Protein AF-A0A923EBR2-F1 (afdb_monomer)

pLDDT: mean 92.62, std 7.82, range [46.53, 98.69]

Radius of gyration: 15.53 Å; Cα contacts (8 Å, |Δi|>4): 249; chains: 1; bounding box: 36×36×40 Å

Foldseek 3Di:
DADAFQLPQWFWEWEADPNDIWIFTHGPVLLLQAQVVVVVVCVVVVDDDDDDCPDLCHPRNHDANVCVVVSCVSRVVRTDDLVVLLVSLVVCCVVPNDPSSLSGRAHQWYAYRVQLEIEGQRQDPDPSQVSHDPPHGGDDPHNNCVVPPDPVSDND

Structure (mmCIF, N/CA/C/O backbone):
data_AF-A0A923EBR2-F1
#
_entry.id   AF-A0A923EBR2-F1
#
loop_
_atom_site.group_PDB
_atom_site.id
_atom_site.type_symbol
_atom_site.label_atom_id
_atom_site.label_alt_id
_atom_site.label_comp_id
_atom_site.label_asym_id
_atom_site.label_entity_id
_atom_site.label_seq_id
_atom_site.pdbx_PDB_ins_code
_atom_site.Cartn_x
_atom_site.Cartn_y
_atom_site.Cartn_z
_atom_site.occupancy
_atom_site.B_iso_or_equiv
_atom_site.auth_seq_id
_atom_site.auth_comp_id
_atom_site.auth_asym_id
_atom_site.auth_atom_id
_atom_site.pdbx_PDB_model_num
ATOM 1 N N . MET A 1 1 ? -7.234 9.229 -16.956 1.00 46.53 1 MET A N 1
ATOM 2 C CA . MET A 1 1 ? -5.856 9.730 -17.121 1.00 46.53 1 MET A CA 1
ATOM 3 C C . MET A 1 1 ? -4.975 8.753 -16.371 1.00 46.53 1 MET A C 1
ATOM 5 O O . MET A 1 1 ? -5.305 8.462 -15.230 1.00 46.53 1 MET A O 1
ATOM 9 N N . MET A 1 2 ? -3.983 8.161 -17.032 1.00 60.91 2 MET A N 1
ATOM 10 C CA . MET A 1 2 ? -3.018 7.276 -16.376 1.00 60.91 2 MET A CA 1
ATOM 11 C C . MET A 1 2 ? -2.112 8.157 -15.514 1.00 60.91 2 MET A C 1
ATOM 13 O O . MET A 1 2 ? -1.597 9.148 -16.026 1.00 60.91 2 MET A O 1
ATOM 17 N N . LEU A 1 3 ? -2.014 7.871 -14.216 1.00 79.44 3 LEU A N 1
ATOM 18 C CA . LEU A 1 3 ? -1.117 8.600 -13.324 1.00 79.44 3 LEU A CA 1
ATOM 19 C C . LEU A 1 3 ? 0.302 8.052 -13.500 1.00 79.44 3 LEU A C 1
ATOM 21 O O . LEU A 1 3 ? 0.502 6.838 -13.499 1.00 79.44 3 LEU A O 1
ATOM 25 N N . GLU A 1 4 ? 1.259 8.950 -13.685 1.00 89.69 4 GLU A N 1
ATOM 26 C CA . GLU A 1 4 ? 2.684 8.637 -13.758 1.00 89.69 4 GLU A CA 1
ATOM 27 C C . GLU A 1 4 ? 3.256 8.603 -12.330 1.00 89.69 4 GLU A C 1
ATOM 29 O O . GLU A 1 4 ? 2.987 9.529 -11.560 1.00 89.69 4 GLU A O 1
ATOM 34 N N . PRO A 1 5 ? 3.978 7.540 -11.929 1.00 92.56 5 PRO A N 1
ATOM 35 C CA . PRO A 1 5 ? 4.542 7.459 -10.587 1.00 92.56 5 PRO A CA 1
ATOM 36 C C . PRO A 1 5 ? 5.750 8.393 -10.452 1.00 92.56 5 PRO A C 1
ATOM 38 O O . PRO A 1 5 ? 6.628 8.379 -11.300 1.00 92.56 5 PRO A O 1
ATOM 41 N N . ASP A 1 6 ? 5.828 9.162 -9.368 1.00 89.56 6 ASP A N 1
ATOM 42 C CA . ASP A 1 6 ? 6.931 10.091 -9.079 1.00 89.56 6 ASP A CA 1
ATOM 43 C C . ASP A 1 6 ? 7.738 9.703 -7.824 1.00 89.56 6 ASP A C 1
ATOM 45 O O . ASP A 1 6 ? 8.771 10.304 -7.535 1.00 89.56 6 ASP A O 1
ATOM 49 N N . GLY A 1 7 ? 7.285 8.694 -7.071 1.00 83.75 7 GLY A N 1
ATOM 50 C CA . GLY A 1 7 ? 7.938 8.229 -5.843 1.00 83.75 7 GLY A CA 1
ATOM 51 C C . GLY A 1 7 ? 7.656 9.066 -4.593 1.00 83.75 7 GLY A C 1
ATOM 52 O O . GLY A 1 7 ? 8.050 8.664 -3.498 1.00 83.75 7 GLY A O 1
ATOM 53 N N . VAL A 1 8 ? 6.972 10.205 -4.730 1.00 86.00 8 VAL A N 1
ATOM 54 C CA . VAL A 1 8 ? 6.797 11.217 -3.677 1.00 86.00 8 VAL A CA 1
ATOM 55 C C . VAL A 1 8 ? 5.322 11.464 -3.379 1.00 86.00 8 VAL A C 1
ATOM 57 O O . VAL A 1 8 ? 4.881 11.320 -2.240 1.00 86.00 8 VAL A O 1
ATOM 60 N N . GLY A 1 9 ? 4.544 11.878 -4.373 1.00 89.69 9 GLY A N 1
ATOM 61 C CA . GLY A 1 9 ? 3.103 12.093 -4.267 1.00 89.69 9 GLY A CA 1
ATOM 62 C C . GLY A 1 9 ? 2.350 10.905 -4.837 1.00 89.69 9 GLY A C 1
ATOM 63 O O . GLY A 1 9 ? 1.565 10.269 -4.134 1.00 89.69 9 GLY A O 1
ATOM 64 N N . THR A 1 10 ? 2.655 10.584 -6.092 1.00 94.06 10 THR A N 1
ATOM 65 C CA . THR A 1 10 ? 2.045 9.494 -6.845 1.00 94.06 10 THR A CA 1
ATOM 66 C C . THR A 1 10 ? 2.963 8.280 -6.835 1.00 94.06 10 THR A C 1
ATOM 68 O O . THR A 1 10 ? 4.088 8.312 -7.325 1.00 94.06 10 THR A O 1
ATOM 71 N N . VAL A 1 11 ? 2.484 7.177 -6.279 1.00 95.44 11 VAL A N 1
ATOM 72 C CA . VAL A 1 11 ? 3.325 6.061 -5.858 1.00 95.44 11 VAL A CA 1
ATOM 73 C C . VAL A 1 11 ? 2.816 4.732 -6.390 1.00 95.44 11 VAL A C 1
ATOM 75 O O . VAL A 1 11 ? 1.612 4.531 -6.563 1.00 95.44 11 VAL A O 1
ATOM 78 N N . VAL A 1 12 ? 3.737 3.794 -6.612 1.00 97.50 12 VAL A N 1
ATOM 79 C CA . VAL A 1 12 ? 3.384 2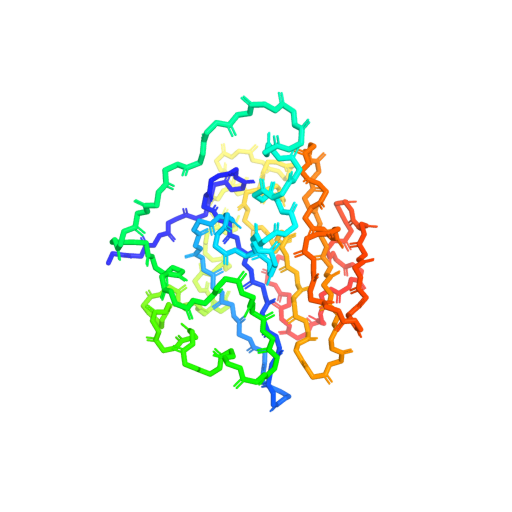.416 -6.962 1.00 97.50 12 VAL A CA 1
ATOM 80 C C . VAL A 1 12 ? 3.019 1.644 -5.694 1.00 97.50 12 VAL A C 1
ATOM 82 O O . VAL A 1 12 ? 3.819 1.535 -4.761 1.00 97.50 12 VAL A O 1
ATOM 85 N N . VAL A 1 13 ? 1.834 1.039 -5.678 1.00 98.00 13 VAL A N 1
ATOM 86 C CA . VAL A 1 13 ? 1.350 0.202 -4.574 1.00 98.00 13 VAL A CA 1
ATOM 87 C C . VAL A 1 13 ? 0.999 -1.184 -5.082 1.00 98.00 13 VAL A C 1
ATOM 89 O O . VAL A 1 13 ? 0.273 -1.341 -6.064 1.00 98.00 13 VAL A O 1
ATOM 92 N N . LEU A 1 14 ? 1.511 -2.206 -4.399 1.00 98.62 14 LEU A N 1
ATOM 93 C CA . LEU A 1 14 ? 1.115 -3.592 -4.608 1.00 98.62 14 LEU A CA 1
ATOM 94 C C . LEU A 1 14 ? 0.065 -3.984 -3.573 1.00 98.62 14 LEU A C 1
ATOM 96 O O . LEU A 1 14 ? 0.284 -3.840 -2.372 1.00 98.62 14 LEU A O 1
ATOM 100 N N . ILE A 1 15 ? -1.047 -4.539 -4.032 1.00 98.56 15 ILE A N 1
ATOM 101 C CA . ILE A 1 15 ? -2.123 -5.026 -3.171 1.00 98.56 15 ILE A CA 1
ATOM 102 C C . ILE A 1 15 ? -2.293 -6.512 -3.397 1.00 98.56 15 ILE A C 1
ATOM 104 O O . ILE A 1 15 ? -2.319 -6.969 -4.541 1.00 98.56 15 ILE A O 1
ATOM 108 N N . LYS A 1 16 ? -2.461 -7.250 -2.304 1.00 98.56 16 LYS A N 1
ATOM 109 C CA . LYS A 1 16 ? -2.917 -8.630 -2.333 1.00 98.56 16 LYS A CA 1
ATOM 110 C C . LYS A 1 16 ? -4.237 -8.777 -1.596 1.00 98.56 16 LYS A C 1
ATOM 112 O O . LYS A 1 16 ? -4.339 -8.389 -0.435 1.00 98.56 16 LYS A O 1
ATOM 117 N N . PHE A 1 17 ? -5.225 -9.352 -2.270 1.00 97.94 17 PHE A N 1
ATOM 118 C CA . PHE A 1 17 ? -6.514 -9.704 -1.684 1.00 97.94 17 PHE A CA 1
ATOM 119 C C . PHE A 1 17 ? -7.135 -10.883 -2.439 1.00 97.94 17 PHE A C 1
ATOM 121 O O . PHE A 1 17 ? -7.094 -10.926 -3.668 1.00 97.94 17 PHE A O 1
ATOM 128 N N . ASN A 1 18 ? -7.714 -11.844 -1.721 1.00 96.75 18 ASN A N 1
ATOM 129 C CA . ASN A 1 18 ? -8.217 -13.111 -2.254 1.00 96.75 18 ASN A CA 1
ATOM 130 C C . ASN A 1 18 ? -7.184 -13.845 -3.130 1.00 96.75 18 ASN A C 1
ATOM 132 O O . ASN A 1 18 ? -7.517 -14.369 -4.194 1.00 96.75 18 ASN A O 1
ATOM 136 N N . ASN A 1 19 ? -5.921 -13.877 -2.692 1.00 97.00 19 ASN A N 1
ATOM 137 C CA . ASN A 1 19 ? -4.766 -14.421 -3.418 1.00 97.00 19 ASN A CA 1
ATOM 138 C C . ASN A 1 19 ? -4.465 -13.758 -4.774 1.00 97.00 19 ASN A C 1
ATOM 140 O O . ASN A 1 19 ? -3.632 -14.266 -5.525 1.00 97.00 19 ASN A O 1
ATOM 144 N N . LEU A 1 20 ? -5.097 -12.628 -5.091 1.00 97.31 20 LEU A N 1
ATOM 145 C CA . LEU A 1 20 ? -4.834 -11.870 -6.304 1.00 97.31 20 LEU A CA 1
ATOM 146 C C . LEU A 1 20 ? -3.908 -10.694 -5.993 1.00 97.31 20 LEU A C 1
ATOM 148 O O . LEU A 1 20 ? -4.201 -9.887 -5.115 1.00 97.31 20 LEU A O 1
ATOM 152 N N . LEU A 1 21 ? -2.803 -10.604 -6.734 1.00 98.31 21 LEU A N 1
ATOM 153 C CA . LEU A 1 21 ? -1.833 -9.514 -6.663 1.00 98.31 21 LEU A CA 1
ATOM 154 C C . LEU A 1 21 ? -2.115 -8.490 -7.766 1.00 98.31 21 LEU A C 1
ATOM 156 O O . LEU A 1 21 ? -2.257 -8.850 -8.936 1.00 98.31 21 LEU A O 1
ATOM 160 N N . GLN A 1 22 ? -2.210 -7.214 -7.403 1.00 98.06 22 GLN A N 1
ATOM 161 C CA . GLN A 1 22 ? -2.539 -6.129 -8.327 1.00 98.06 22 GLN A CA 1
ATOM 162 C C . GLN A 1 22 ? -1.731 -4.877 -8.010 1.00 98.06 22 GLN A C 1
ATOM 164 O O . GLN A 1 22 ? -1.627 -4.484 -6.849 1.00 98.06 22 GLN A O 1
ATOM 169 N N . TYR A 1 23 ? -1.215 -4.232 -9.054 1.00 98.19 23 TYR A N 1
ATOM 170 C CA . TYR A 1 23 ? -0.568 -2.934 -8.940 1.00 98.19 23 TYR A CA 1
ATOM 171 C C . TYR A 1 23 ? -1.549 -1.783 -9.141 1.00 98.19 23 TYR A C 1
ATOM 173 O O . TYR A 1 23 ? -2.486 -1.871 -9.940 1.00 98.19 23 TYR A O 1
ATOM 181 N N . TYR A 1 24 ? -1.279 -0.695 -8.431 1.00 97.62 24 TYR A N 1
ATOM 182 C CA . TYR A 1 24 ? -1.952 0.588 -8.548 1.00 97.62 24 TYR A CA 1
ATOM 183 C C . TYR A 1 24 ? -0.910 1.708 -8.556 1.00 97.62 24 TYR A C 1
ATOM 185 O O . TYR A 1 24 ? 0.127 1.583 -7.902 1.00 97.62 24 TYR A O 1
ATOM 193 N N . VAL A 1 25 ? -1.200 2.792 -9.274 1.00 97.19 25 VAL A N 1
ATOM 194 C CA . VAL A 1 25 ? -0.436 4.045 -9.215 1.00 97.19 25 VAL A CA 1
ATOM 195 C C . VAL A 1 25 ? -1.373 5.155 -8.762 1.00 97.19 25 VAL A C 1
ATOM 197 O O . VAL A 1 25 ? -2.298 5.526 -9.482 1.00 97.19 25 VAL A O 1
ATOM 200 N N . THR A 1 26 ? -1.181 5.640 -7.540 1.00 95.50 26 THR A N 1
ATOM 201 C CA . THR A 1 26 ? -2.120 6.550 -6.864 1.00 95.50 26 THR A CA 1
ATOM 202 C C . THR A 1 26 ? -1.377 7.551 -5.997 1.00 95.50 26 THR A C 1
ATOM 204 O O . THR A 1 26 ? -0.211 7.340 -5.685 1.00 95.50 26 THR A O 1
ATOM 207 N N . ASP A 1 27 ? -2.077 8.567 -5.497 1.00 94.38 27 ASP A N 1
ATOM 208 C CA . ASP A 1 27 ? -1.602 9.324 -4.336 1.00 94.38 27 ASP A CA 1
ATOM 209 C C . ASP A 1 27 ? -1.248 8.367 -3.171 1.00 94.38 27 ASP A C 1
ATOM 211 O O . ASP A 1 27 ? -1.912 7.340 -2.989 1.00 94.38 27 ASP A O 1
ATOM 215 N N . LYS A 1 28 ? -0.183 8.643 -2.412 1.00 93.06 28 LYS A N 1
ATOM 216 C CA . LYS A 1 28 ? 0.243 7.793 -1.286 1.00 93.06 28 LYS A CA 1
ATOM 217 C C . LYS A 1 28 ? -0.667 7.890 -0.062 1.00 93.06 28 LYS A C 1
ATOM 219 O O . LYS A 1 28 ? -0.810 6.903 0.659 1.00 93.06 28 LYS A O 1
ATOM 224 N N . GLU A 1 29 ? -1.290 9.041 0.178 1.00 93.44 29 GLU A N 1
ATOM 225 C CA . GLU A 1 29 ? -2.042 9.314 1.407 1.00 93.44 29 GLU A CA 1
ATOM 226 C C . GLU A 1 29 ? -3.323 8.479 1.489 1.00 93.44 29 GLU A C 1
ATOM 228 O O . GLU A 1 29 ? -3.760 8.102 2.575 1.00 93.44 29 GLU A O 1
ATOM 233 N N . ILE A 1 30 ? -3.871 8.060 0.343 1.00 94.81 30 ILE A N 1
ATOM 234 C CA . ILE A 1 30 ? -5.059 7.191 0.296 1.00 94.81 30 ILE A CA 1
ATOM 235 C C . ILE A 1 30 ? -4.782 5.780 0.853 1.00 94.81 30 ILE A C 1
ATOM 237 O O . ILE A 1 30 ? -5.711 4.996 1.049 1.00 94.81 30 ILE A O 1
ATOM 241 N N . TRP A 1 31 ? -3.512 5.436 1.090 1.00 96.06 31 TRP A N 1
ATOM 242 C CA . TRP A 1 31 ? -3.085 4.159 1.668 1.00 96.06 31 TRP A CA 1
ATOM 243 C C . TRP A 1 31 ? -2.747 4.240 3.154 1.00 96.06 31 TRP A C 1
ATOM 245 O O . TRP A 1 31 ? -2.288 3.252 3.732 1.00 96.06 31 TRP A O 1
ATOM 255 N N . ILE A 1 32 ? -3.040 5.367 3.806 1.00 95.69 32 ILE A N 1
ATOM 256 C CA . ILE A 1 32 ? -3.171 5.416 5.262 1.00 95.69 32 ILE A CA 1
ATOM 257 C C . ILE A 1 32 ? -4.374 4.543 5.633 1.00 95.69 32 ILE A C 1
ATOM 259 O O . ILE A 1 32 ? -5.536 4.940 5.514 1.00 95.69 32 ILE A O 1
ATOM 263 N N . LEU A 1 33 ? -4.096 3.308 6.058 1.00 97.50 33 LEU A N 1
ATOM 264 C CA . LEU A 1 33 ? -5.143 2.315 6.289 1.00 97.50 33 LEU A CA 1
ATOM 265 C C . LEU A 1 33 ? -6.042 2.667 7.476 1.00 97.50 33 LEU A C 1
ATOM 267 O O . LEU A 1 33 ? -7.160 2.171 7.551 1.00 97.50 33 LEU A O 1
ATOM 271 N N . ASN A 1 34 ? -5.579 3.490 8.411 1.00 96.81 34 ASN A N 1
ATOM 272 C CA . ASN A 1 34 ? -6.371 3.972 9.532 1.00 96.81 34 ASN A CA 1
ATOM 273 C C . ASN A 1 34 ? -6.143 5.472 9.732 1.00 96.81 34 ASN A C 1
ATOM 275 O O . ASN A 1 34 ? -5.256 5.899 10.476 1.00 96.81 34 ASN A O 1
ATOM 279 N N . GLU A 1 35 ? -6.970 6.271 9.064 1.00 93.31 35 GLU A N 1
ATOM 280 C CA . GLU A 1 35 ? -6.915 7.731 9.138 1.00 93.31 35 GLU A CA 1
ATOM 281 C C . GLU A 1 35 ? -7.303 8.254 10.517 1.00 93.31 35 GLU A C 1
ATOM 283 O O . GLU A 1 35 ? -6.889 9.344 10.894 1.00 93.31 35 GLU A O 1
ATOM 288 N N . GLU A 1 36 ? -8.070 7.493 11.298 1.00 93.00 36 GLU A N 1
ATOM 289 C CA . GLU A 1 36 ? -8.498 7.917 12.631 1.00 93.00 36 GLU A CA 1
ATOM 290 C C . GLU A 1 36 ? -7.302 8.050 13.578 1.00 93.00 36 GLU A C 1
ATOM 292 O O . GLU A 1 36 ? -7.247 8.998 14.357 1.00 93.00 36 GLU A O 1
ATOM 297 N N . ILE A 1 37 ? -6.297 7.170 13.465 1.00 93.38 37 ILE A N 1
ATOM 298 C CA . ILE A 1 37 ? -5.048 7.291 14.238 1.00 93.38 37 ILE A CA 1
ATOM 299 C C . ILE A 1 37 ? -4.339 8.602 13.891 1.00 93.38 37 ILE A C 1
ATOM 301 O O . ILE A 1 37 ? -3.912 9.329 14.789 1.00 93.38 37 ILE A O 1
ATOM 305 N N . LEU A 1 38 ? -4.230 8.918 12.597 1.00 89.75 38 LEU A N 1
ATOM 306 C CA . LEU A 1 38 ? -3.581 10.143 12.141 1.00 89.75 38 LEU A CA 1
ATOM 307 C C . LEU A 1 38 ? -4.346 11.384 12.621 1.00 89.75 38 LEU A C 1
ATOM 309 O O . LEU A 1 38 ? -3.751 12.280 13.217 1.00 89.75 38 LEU A O 1
ATOM 313 N N . LYS A 1 39 ? -5.670 11.410 12.421 1.00 90.62 39 LYS A N 1
ATOM 314 C CA . LYS A 1 39 ? -6.552 12.507 12.848 1.00 90.62 39 LYS A CA 1
ATOM 315 C C . LYS A 1 39 ? -6.446 12.747 14.352 1.00 90.62 39 LYS A C 1
ATOM 317 O O . LYS A 1 39 ? -6.217 13.879 14.769 1.00 90.62 39 LYS A O 1
ATOM 322 N N . ASN A 1 40 ? -6.519 11.690 15.160 1.00 91.19 40 ASN A N 1
ATOM 323 C CA . ASN A 1 40 ? -6.399 11.792 16.613 1.00 91.19 40 ASN A CA 1
ATOM 324 C C . ASN A 1 40 ? -5.033 12.350 17.038 1.00 91.19 40 ASN A C 1
ATOM 326 O O . ASN A 1 40 ? -4.983 13.228 17.894 1.00 91.19 40 ASN A O 1
ATOM 330 N N . ALA A 1 41 ? -3.938 11.932 16.394 1.00 89.38 41 ALA A N 1
ATOM 331 C CA . ALA A 1 41 ? -2.602 12.450 16.695 1.00 89.38 41 ALA A CA 1
ATOM 332 C C . ALA A 1 41 ? -2.453 13.959 16.410 1.00 89.38 41 ALA A C 1
ATOM 334 O O . ALA A 1 41 ? -1.663 14.640 17.070 1.00 89.38 41 ALA A O 1
ATOM 335 N N . PHE A 1 42 ? -3.190 14.497 15.434 1.00 89.94 42 PHE A N 1
ATOM 336 C CA . PHE A 1 42 ? -3.254 15.94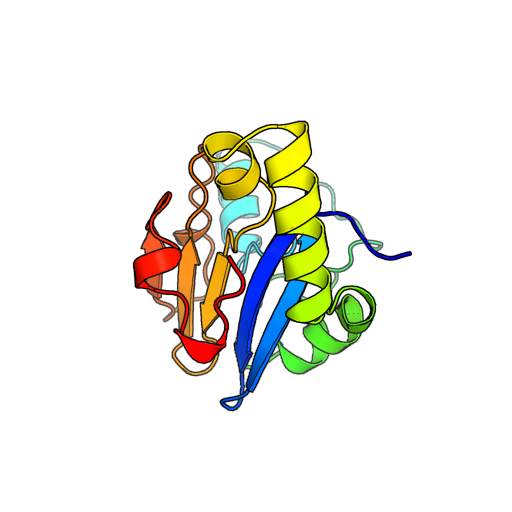0 15.196 1.00 89.94 42 PHE A CA 1
ATOM 337 C C . PHE A 1 42 ? -4.169 16.655 16.199 1.00 89.94 42 PHE A C 1
ATOM 339 O O . PHE A 1 42 ? -3.780 17.699 16.727 1.00 89.94 42 PHE A O 1
ATOM 346 N N . ILE A 1 43 ? -5.333 16.087 16.523 1.00 91.81 43 ILE A N 1
ATOM 347 C CA . ILE A 1 43 ? -6.258 16.646 17.525 1.00 91.81 43 ILE A CA 1
ATOM 348 C C . ILE A 1 43 ? -5.578 16.750 18.897 1.00 91.81 43 ILE A C 1
ATOM 350 O O . ILE A 1 43 ? -5.665 17.787 19.551 1.00 91.81 43 ILE A O 1
ATOM 354 N N . GLU A 1 44 ? -4.830 15.726 19.315 1.00 92.62 44 GLU A N 1
ATOM 355 C CA . GLU A 1 44 ? -4.061 15.728 20.570 1.00 92.62 44 GLU A CA 1
ATOM 356 C C . GLU A 1 44 ? -3.006 16.844 20.628 1.00 92.62 44 GLU A C 1
ATOM 358 O O . GLU A 1 44 ? -2.645 17.310 21.708 1.00 92.62 44 GLU A O 1
ATOM 363 N N . LYS A 1 45 ? -2.531 17.310 19.468 1.00 93.25 45 LYS A N 1
ATOM 364 C CA . LYS A 1 45 ? -1.609 18.448 19.343 1.00 93.25 45 LYS A CA 1
ATOM 365 C C . LYS A 1 45 ? -2.326 19.799 19.211 1.00 93.25 45 LYS A C 1
ATOM 367 O O . LYS A 1 45 ? -1.653 20.818 19.077 1.00 93.25 45 LYS A O 1
ATOM 372 N N . GLY A 1 46 ? -3.658 19.819 19.274 1.00 92.94 46 GLY A N 1
ATOM 373 C CA . GLY A 1 46 ? -4.482 21.028 19.232 1.00 92.94 46 GLY A CA 1
ATOM 374 C C . GLY A 1 46 ? -4.818 21.532 17.827 1.00 92.94 46 GLY A C 1
ATOM 375 O O . GLY A 1 46 ? -5.193 22.694 17.690 1.00 92.94 46 GLY A O 1
ATOM 376 N N . TYR A 1 47 ? -4.670 20.702 16.790 1.00 90.94 47 TYR A N 1
ATOM 377 C CA . TYR A 1 47 ? -5.059 21.067 15.426 1.00 90.94 47 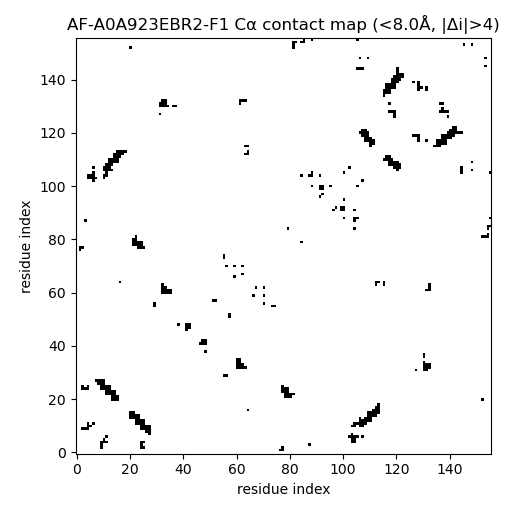TYR A CA 1
ATOM 378 C C . TYR A 1 47 ? -6.532 20.742 15.151 1.00 90.94 47 TYR A C 1
ATOM 380 O O . TYR A 1 47 ? -7.037 19.699 15.566 1.00 90.94 47 TYR A O 1
ATOM 388 N N . GLU A 1 48 ? -7.201 21.612 14.396 1.00 85.25 48 GLU A N 1
ATOM 389 C CA . GLU A 1 48 ? -8.523 21.339 13.825 1.00 85.25 48 GLU A CA 1
ATOM 390 C C . GLU A 1 48 ? -8.378 20.538 12.525 1.00 85.25 48 GLU A C 1
ATOM 392 O O . GLU A 1 48 ? -7.507 20.831 11.702 1.00 85.25 48 GLU A O 1
ATOM 397 N N . ILE A 1 49 ? -9.233 19.528 12.333 1.00 81.12 49 ILE A N 1
ATOM 398 C CA . ILE A 1 49 ? -9.217 18.673 11.143 1.00 81.12 49 ILE A CA 1
ATOM 399 C C . ILE A 1 49 ? -10.453 18.973 10.294 1.00 81.12 49 ILE A C 1
ATOM 401 O O . ILE A 1 49 ? -11.561 18.655 10.724 1.00 81.12 49 ILE A O 1
ATOM 405 N N . PRO A 1 50 ? -10.292 19.567 9.101 1.00 71.94 50 PRO A N 1
ATOM 406 C CA . PRO A 1 50 ? -11.400 19.738 8.173 1.00 71.94 50 PRO A CA 1
ATOM 407 C C . PRO A 1 50 ? -11.855 18.381 7.615 1.00 71.94 50 PRO A C 1
ATOM 409 O O . PRO A 1 50 ? -11.035 17.521 7.290 1.00 71.94 50 PRO A O 1
ATOM 412 N N . GLU A 1 51 ? -13.169 18.196 7.491 1.00 68.88 51 GLU A N 1
ATOM 413 C CA . GLU A 1 51 ? -13.755 17.067 6.767 1.00 68.88 51 GLU A CA 1
ATOM 414 C C . GLU A 1 51 ? -13.954 17.448 5.297 1.00 68.88 51 GLU A C 1
ATOM 416 O O . GLU A 1 51 ? -14.515 18.500 4.990 1.00 68.88 51 GLU A O 1
ATOM 421 N N . TYR A 1 52 ? -13.501 16.586 4.386 1.00 66.50 52 TYR A N 1
ATOM 422 C CA . TYR A 1 52 ? -13.685 16.757 2.947 1.00 66.50 52 TYR A CA 1
ATOM 423 C C . TYR A 1 52 ? -14.555 15.616 2.411 1.00 66.50 52 TYR A C 1
ATOM 425 O O . TYR A 1 52 ? -14.162 14.451 2.465 1.00 66.50 52 TYR A O 1
ATOM 433 N N . GLU A 1 53 ? -15.746 15.942 1.905 1.00 65.25 53 GLU A N 1
ATOM 434 C CA . GLU A 1 53 ? -16.689 14.942 1.374 1.00 65.25 53 GLU A CA 1
ATOM 435 C C . GLU A 1 53 ? -16.302 14.419 -0.021 1.00 65.25 53 GLU A C 1
ATOM 437 O O . GLU A 1 53 ? -16.655 13.296 -0.374 1.00 65.25 53 GLU A O 1
ATOM 442 N N . ASP A 1 54 ? -15.515 15.187 -0.783 1.00 64.50 54 ASP A N 1
ATOM 443 C CA . ASP A 1 54 ? -15.043 14.827 -2.132 1.00 64.50 54 ASP A CA 1
ATOM 444 C C . ASP A 1 54 ? -13.768 13.952 -2.132 1.00 64.50 54 ASP A C 1
ATOM 446 O O . ASP A 1 54 ? -13.161 13.710 -3.178 1.00 64.50 54 ASP A O 1
ATOM 450 N N . ASP A 1 55 ? -13.343 13.458 -0.967 1.00 82.94 55 ASP A N 1
ATOM 451 C CA . ASP A 1 55 ? -12.184 12.574 -0.840 1.00 82.94 55 ASP A CA 1
ATOM 452 C C . ASP A 1 55 ? -12.507 11.157 -1.360 1.00 82.94 55 ASP A C 1
ATOM 454 O O . ASP A 1 55 ? -13.535 10.558 -1.031 1.00 82.94 55 ASP A O 1
ATOM 458 N N . ILE A 1 56 ? -11.596 10.549 -2.125 1.00 89.12 56 ILE A N 1
ATOM 459 C CA . ILE A 1 56 ? -11.709 9.152 -2.573 1.00 89.12 56 ILE A CA 1
ATOM 460 C C . ILE A 1 56 ? -11.865 8.165 -1.399 1.00 89.12 56 ILE A C 1
ATOM 462 O O . ILE A 1 56 ? -12.489 7.101 -1.540 1.00 89.12 56 ILE A O 1
ATOM 466 N N . ARG A 1 57 ? -11.350 8.546 -0.224 1.00 91.31 57 ARG A N 1
ATOM 467 C CA . ARG A 1 57 ? -11.434 7.847 1.062 1.00 91.31 57 ARG A CA 1
ATOM 468 C C . ARG A 1 57 ? -12.733 8.101 1.822 1.00 91.31 57 ARG A C 1
ATOM 470 O O . ARG A 1 57 ? -12.969 7.424 2.821 1.00 91.31 57 ARG A O 1
ATOM 477 N N . TYR A 1 58 ? -13.612 8.993 1.361 1.00 89.81 58 TYR A N 1
ATOM 478 C CA . TYR A 1 58 ? -14.843 9.347 2.070 1.00 89.81 58 TYR A CA 1
ATOM 479 C C . TYR A 1 58 ? -15.704 8.115 2.402 1.00 89.81 58 TYR A C 1
ATOM 481 O O . TYR A 1 58 ? -16.068 7.319 1.529 1.00 89.81 58 TYR A O 1
ATOM 489 N N . GLY A 1 59 ? -16.024 7.925 3.684 1.00 90.69 59 GLY A N 1
ATOM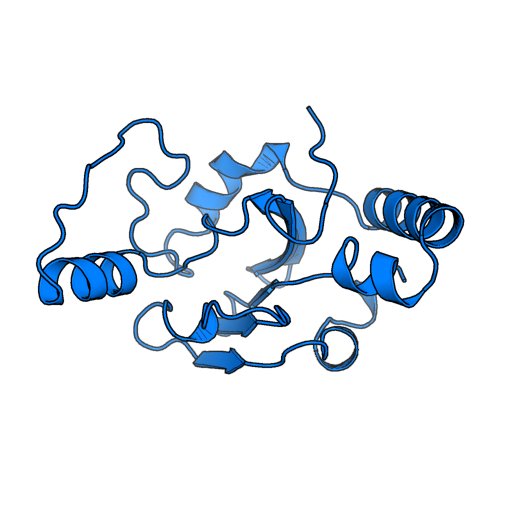 490 C CA . GLY A 1 59 ? -16.737 6.739 4.179 1.00 90.69 59 GLY A CA 1
ATOM 491 C C . GLY A 1 59 ? -15.870 5.483 4.373 1.00 90.69 59 GLY A C 1
ATOM 492 O O . GLY A 1 59 ? -16.407 4.421 4.685 1.00 90.69 59 GLY A O 1
ATOM 493 N N . PHE A 1 60 ? -14.546 5.582 4.226 1.00 93.88 60 PHE A N 1
ATOM 494 C CA . PHE A 1 60 ? -13.583 4.501 4.454 1.00 93.88 60 PHE A CA 1
ATOM 495 C C . PHE A 1 60 ? -12.458 4.900 5.423 1.00 93.88 60 PHE A C 1
ATOM 497 O O . PHE A 1 60 ? -11.310 4.544 5.177 1.00 93.88 60 PHE A O 1
ATOM 504 N N . SER A 1 61 ? -12.753 5.572 6.542 1.00 93.12 61 SER A N 1
ATOM 505 C CA . SER A 1 61 ? -11.736 6.022 7.522 1.00 93.12 61 SER A CA 1
ATOM 506 C C . SER A 1 61 ? -10.737 4.930 7.942 1.00 93.12 61 SER A C 1
ATOM 508 O O . SER A 1 61 ? -9.560 5.210 8.168 1.00 93.12 61 SER A O 1
ATOM 510 N N . ILE A 1 62 ? -11.188 3.671 7.967 1.00 97.06 62 ILE A N 1
ATOM 511 C CA . ILE A 1 62 ? -10.359 2.483 8.180 1.00 97.06 62 ILE A CA 1
ATOM 512 C C . ILE A 1 62 ? -10.504 1.531 6.984 1.00 97.06 62 ILE A C 1
ATOM 514 O O . ILE A 1 62 ? -11.597 1.021 6.731 1.00 97.06 62 ILE A O 1
ATOM 518 N N . LEU A 1 63 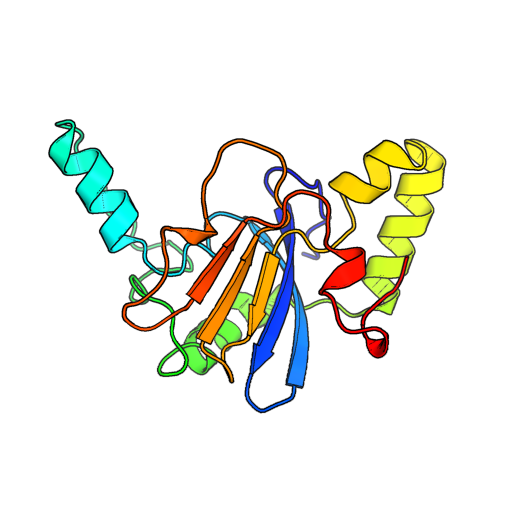? -9.414 1.231 6.274 1.00 97.62 63 LEU A N 1
ATOM 519 C CA . LEU A 1 63 ? -9.340 0.175 5.259 1.00 97.62 63 LEU A CA 1
ATOM 520 C C . LEU A 1 63 ? -8.940 -1.146 5.880 1.00 97.62 63 LEU A C 1
ATOM 522 O O . LEU A 1 63 ? -7.906 -1.260 6.521 1.00 97.62 63 LEU A O 1
ATOM 526 N N . SER A 1 64 ? -9.731 -2.175 5.625 1.00 97.50 64 SER A N 1
ATOM 527 C CA . SER A 1 64 ? -9.447 -3.533 6.075 1.00 97.50 64 SER A CA 1
ATOM 528 C C . SER A 1 64 ? -9.964 -4.539 5.058 1.00 97.50 64 SER A C 1
ATOM 530 O O . SER A 1 64 ? -10.634 -4.188 4.084 1.00 97.50 64 SER A O 1
ATOM 532 N N . GLU A 1 65 ? -9.737 -5.822 5.318 1.00 96.88 65 GLU A N 1
ATOM 533 C CA . GLU A 1 65 ? -10.256 -6.908 4.490 1.00 96.88 65 GLU A CA 1
ATOM 534 C C . GLU A 1 65 ? -11.791 -6.878 4.345 1.00 96.88 65 GLU A C 1
ATOM 536 O O . GLU A 1 65 ? -12.339 -7.429 3.396 1.00 96.88 65 GLU A O 1
ATOM 541 N N . LYS A 1 66 ? -12.497 -6.200 5.262 1.00 96.88 66 LYS A N 1
ATOM 542 C CA . LYS A 1 66 ? -13.964 -6.105 5.274 1.00 96.88 66 LYS A CA 1
ATOM 543 C C . LYS A 1 66 ? -14.530 -5.160 4.218 1.00 96.88 66 LYS A C 1
ATOM 545 O O . LYS A 1 66 ? -15.684 -5.316 3.832 1.00 96.88 66 LYS A O 1
ATOM 550 N N . ASN A 1 67 ? -13.764 -4.153 3.801 1.00 97.06 67 ASN A N 1
ATOM 551 C CA . ASN A 1 67 ? -14.252 -3.084 2.925 1.00 97.06 67 ASN A CA 1
ATOM 552 C C . ASN A 1 67 ? -13.337 -2.791 1.730 1.00 97.06 67 ASN A C 1
ATOM 554 O O . ASN A 1 67 ? -13.721 -2.004 0.863 1.00 97.06 67 ASN A O 1
ATOM 558 N N . ILE A 1 68 ? -12.183 -3.461 1.637 1.00 96.88 68 ILE A N 1
ATOM 559 C CA . ILE A 1 68 ? -11.220 -3.251 0.558 1.00 96.88 68 ILE A CA 1
ATOM 560 C C . ILE A 1 68 ? -11.834 -3.457 -0.828 1.00 96.88 68 ILE A C 1
ATOM 562 O O . ILE A 1 68 ? -11.553 -2.675 -1.721 1.00 96.88 68 ILE A O 1
ATOM 566 N N . VAL A 1 69 ? -12.749 -4.414 -1.014 1.00 96.88 69 VAL A N 1
ATOM 567 C CA . VAL A 1 69 ? -13.431 -4.621 -2.308 1.00 96.88 69 VAL A CA 1
ATOM 568 C C . VAL A 1 69 ? -14.153 -3.356 -2.774 1.00 96.88 69 VAL A C 1
ATOM 570 O O . VAL A 1 69 ? -13.990 -2.928 -3.916 1.00 96.88 69 VAL A O 1
ATOM 573 N N . SER A 1 70 ? -14.926 -2.738 -1.880 1.00 96.94 70 SER A N 1
ATOM 574 C CA . SER A 1 70 ? -15.673 -1.516 -2.181 1.00 96.94 70 SER A CA 1
ATOM 575 C C . SER A 1 70 ? -14.742 -0.332 -2.439 1.00 96.94 70 SER A C 1
ATOM 577 O O . SER A 1 70 ? -15.031 0.497 -3.299 1.00 96.94 70 SER A O 1
ATOM 579 N N . PHE A 1 71 ? -13.611 -0.263 -1.733 1.00 97.06 71 PHE A N 1
ATOM 580 C CA . PHE A 1 71 ? -12.603 0.767 -1.972 1.00 97.06 71 PHE A CA 1
ATOM 581 C C . PHE A 1 71 ? -11.876 0.570 -3.310 1.00 97.06 71 PHE A C 1
ATOM 583 O O . PHE A 1 71 ? -11.766 1.514 -4.089 1.00 97.06 71 PHE A O 1
ATOM 590 N N . LEU A 1 72 ? -11.464 -0.658 -3.642 1.00 96.50 72 LEU A N 1
ATOM 591 C CA . LEU A 1 72 ? -10.799 -0.982 -4.909 1.00 96.50 72 LEU A CA 1
ATOM 592 C C . LEU A 1 72 ? -11.674 -0.680 -6.127 1.00 96.50 72 LEU A C 1
ATOM 594 O O . LEU A 1 72 ? -11.145 -0.322 -7.176 1.00 96.50 72 LEU A O 1
ATOM 598 N N . ALA A 1 73 ? -12.999 -0.767 -5.991 1.00 95.88 73 ALA A N 1
ATOM 599 C CA . ALA A 1 73 ? -13.924 -0.328 -7.032 1.00 95.88 73 ALA A CA 1
ATOM 600 C C . ALA A 1 73 ? -13.842 1.189 -7.301 1.00 95.88 73 ALA A C 1
ATOM 602 O O . ALA A 1 73 ? -14.013 1.605 -8.444 1.00 95.88 73 ALA A O 1
ATOM 603 N N . ARG A 1 74 ? -13.536 2.017 -6.289 1.00 94.69 74 ARG A N 1
ATOM 604 C CA . ARG A 1 74 ? -13.347 3.471 -6.461 1.00 94.69 74 ARG A CA 1
ATOM 605 C C . ARG A 1 74 ? -12.010 3.819 -7.102 1.00 94.69 74 ARG A C 1
ATOM 607 O O . ARG A 1 74 ? -11.943 4.751 -7.895 1.00 94.69 74 ARG A O 1
ATOM 614 N N . VAL A 1 75 ? -10.963 3.055 -6.793 1.00 95.12 75 VAL A N 1
ATOM 615 C CA . VAL A 1 75 ? -9.615 3.263 -7.349 1.00 95.12 75 VAL A CA 1
ATOM 616 C C . VAL A 1 75 ? -9.331 2.409 -8.590 1.00 95.12 75 VAL A C 1
ATOM 618 O O . VAL A 1 75 ? -8.188 2.314 -9.029 1.00 95.12 75 VAL A O 1
ATOM 621 N N . VAL A 1 76 ? -10.348 1.783 -9.192 1.00 95.25 76 VAL A N 1
ATOM 622 C CA . VAL A 1 76 ? -10.165 0.831 -10.304 1.00 95.25 76 VAL A CA 1
ATOM 623 C C . VAL A 1 76 ? -9.448 1.446 -11.509 1.00 95.25 76 VAL A C 1
ATOM 625 O O . VAL A 1 76 ? -8.648 0.773 -12.151 1.00 95.25 76 VAL A O 1
ATOM 628 N N . ASN A 1 77 ? -9.671 2.737 -11.766 1.00 94.50 77 ASN A N 1
ATOM 629 C CA . ASN A 1 77 ? -9.051 3.472 -12.872 1.00 94.50 77 ASN A CA 1
ATOM 630 C C . ASN A 1 77 ? -7.554 3.759 -12.662 1.00 94.50 77 ASN A C 1
ATOM 632 O O . ASN A 1 77 ? -6.898 4.220 -13.591 1.00 94.50 77 ASN A O 1
ATOM 636 N N . PHE A 1 78 ? -7.027 3.502 -11.462 1.00 95.94 78 PHE A N 1
ATOM 637 C CA . PHE A 1 78 ? -5.609 3.638 -11.121 1.00 95.94 78 PHE A CA 1
ATOM 638 C C . PHE A 1 78 ? -4.860 2.305 -11.144 1.00 95.94 78 PHE A C 1
ATOM 640 O O . PHE A 1 78 ? -3.665 2.260 -10.857 1.00 95.94 78 PHE A O 1
ATOM 647 N N . LYS A 1 79 ? -5.559 1.202 -11.434 1.00 96.75 79 LYS A N 1
ATOM 648 C CA . LYS A 1 79 ? -4.927 -0.102 -11.610 1.00 96.75 79 LYS A CA 1
ATOM 649 C C . LYS A 1 79 ? -4.012 -0.051 -12.831 1.00 96.75 79 LYS A C 1
ATOM 651 O O . LYS A 1 79 ? -4.437 0.407 -13.887 1.00 96.75 79 LYS A O 1
ATOM 656 N N . VAL A 1 80 ? -2.806 -0.587 -12.691 1.00 96.44 80 VAL A N 1
ATOM 657 C CA . VAL A 1 80 ? -1.819 -0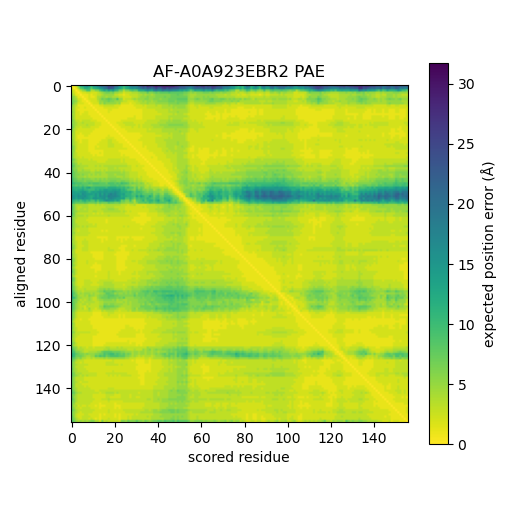.666 -13.774 1.00 96.44 80 VAL A CA 1
ATOM 658 C C . VAL A 1 80 ? -1.321 -2.096 -13.945 1.00 96.44 80 VAL A C 1
ATOM 660 O O . VAL A 1 80 ? -1.337 -2.904 -13.008 1.00 96.44 80 VAL A O 1
ATOM 663 N N . SER A 1 81 ? -0.902 -2.428 -15.157 1.00 96.00 81 SER A N 1
ATOM 664 C CA . SER A 1 81 ? -0.234 -3.687 -15.464 1.00 96.00 81 SER A CA 1
ATOM 665 C C . SER A 1 81 ? 1.245 -3.646 -15.081 1.00 96.00 81 SER A C 1
ATOM 667 O O . SER A 1 81 ? 1.844 -2.597 -14.839 1.00 96.00 81 SER A O 1
ATOM 669 N N . LYS A 1 82 ? 1.848 -4.833 -15.028 1.00 95.56 82 LYS A N 1
ATOM 670 C CA . LYS A 1 82 ? 3.283 -4.975 -14.791 1.00 95.56 82 LYS A CA 1
ATOM 671 C C . LYS A 1 82 ? 4.092 -4.450 -15.982 1.00 95.56 82 LYS A C 1
ATOM 673 O O . LYS A 1 82 ? 5.184 -3.923 -15.806 1.00 95.56 82 LYS A O 1
ATOM 678 N N . GLU A 1 83 ? 3.548 -4.603 -17.181 1.00 95.31 83 GLU A N 1
ATOM 679 C CA . GLU A 1 83 ? 4.134 -4.163 -18.441 1.00 95.31 83 GLU A CA 1
ATOM 680 C C . GLU A 1 83 ? 4.203 -2.633 -18.508 1.00 95.31 83 GLU A C 1
ATOM 682 O O . GLU A 1 83 ? 5.274 -2.099 -18.777 1.00 95.31 83 GLU A O 1
ATOM 687 N N . GLU A 1 84 ? 3.126 -1.932 -18.141 1.00 94.56 84 GLU A N 1
ATOM 688 C CA . GLU A 1 84 ? 3.114 -0.461 -18.054 1.00 94.56 84 GLU A CA 1
ATOM 689 C C . GLU A 1 84 ? 4.138 0.059 -17.032 1.00 94.56 84 GLU A C 1
ATOM 691 O O . GLU A 1 84 ? 4.891 0.989 -17.308 1.00 94.56 84 GLU A O 1
ATOM 696 N N . LEU A 1 85 ? 4.231 -0.572 -15.856 1.00 95.81 85 LEU A N 1
ATOM 697 C CA . LEU A 1 85 ? 5.236 -0.198 -14.853 1.00 95.81 85 LEU A CA 1
ATOM 698 C C . LEU A 1 85 ? 6.669 -0.446 -15.333 1.00 95.81 85 LEU A C 1
ATOM 700 O O . LEU A 1 85 ? 7.569 0.338 -15.031 1.00 95.81 85 LEU A O 1
ATOM 704 N N . LYS A 1 86 ? 6.887 -1.513 -16.106 1.00 95.88 86 LYS A N 1
ATOM 705 C CA . LYS A 1 86 ? 8.186 -1.796 -16.717 1.00 95.88 86 LYS A CA 1
ATOM 706 C C . LYS A 1 86 ? 8.593 -0.712 -17.714 1.00 95.88 86 LYS A C 1
ATOM 708 O O . LYS A 1 86 ? 9.772 -0.372 -17.776 1.00 95.88 86 LYS A O 1
ATOM 713 N N . GLU A 1 87 ? 7.647 -0.177 -18.481 1.00 94.06 87 GLU A N 1
ATOM 714 C CA . GLU A 1 87 ? 7.904 0.929 -19.408 1.00 94.06 87 GLU A CA 1
ATOM 715 C C . GLU A 1 87 ? 8.349 2.188 -18.656 1.00 94.06 87 GLU A C 1
ATOM 717 O O . GLU A 1 87 ? 9.409 2.728 -18.976 1.00 94.06 87 GLU A O 1
ATOM 722 N N . TYR A 1 88 ? 7.626 2.591 -17.602 1.00 93.12 88 TYR A N 1
ATOM 723 C CA . TYR A 1 88 ? 8.048 3.704 -16.739 1.00 93.12 88 TYR A CA 1
ATOM 724 C C . TYR A 1 88 ? 9.440 3.480 -16.151 1.00 93.12 88 TYR A C 1
ATOM 726 O O . TYR A 1 88 ? 10.288 4.369 -16.211 1.00 93.12 88 TYR A O 1
ATOM 734 N N . TYR A 1 89 ? 9.702 2.276 -15.640 1.00 94.25 89 TYR A N 1
ATOM 735 C CA . TYR A 1 89 ? 11.002 1.925 -15.083 1.00 94.25 89 TYR A CA 1
ATOM 736 C C . TYR A 1 89 ? 12.130 2.086 -16.116 1.00 94.25 89 TYR A C 1
ATOM 738 O O . TYR A 1 89 ? 13.151 2.703 -15.829 1.00 94.25 89 TYR A O 1
ATOM 746 N N . ILE A 1 90 ? 11.961 1.591 -17.345 1.00 94.50 90 ILE A N 1
ATOM 747 C CA . ILE A 1 90 ? 12.981 1.738 -18.398 1.00 94.50 90 ILE A CA 1
ATOM 748 C C . ILE A 1 90 ? 13.204 3.216 -18.744 1.00 94.50 90 ILE A C 1
ATOM 750 O O . ILE A 1 90 ? 14.350 3.661 -18.771 1.00 94.50 90 ILE A O 1
ATOM 754 N N . ILE A 1 91 ? 12.127 3.980 -18.949 1.00 91.75 91 ILE A N 1
ATOM 755 C CA . ILE A 1 91 ? 12.205 5.404 -19.309 1.00 91.75 91 ILE A CA 1
ATOM 756 C C . ILE A 1 91 ? 12.934 6.194 -18.216 1.00 91.75 91 ILE A C 1
ATOM 758 O O . ILE A 1 91 ? 13.858 6.953 -18.496 1.00 91.75 91 ILE A O 1
ATOM 762 N N . TYR A 1 92 ? 12.568 5.996 -16.954 1.00 92.44 92 TYR A N 1
ATOM 763 C CA . TYR A 1 92 ? 13.180 6.710 -15.833 1.00 92.44 92 TYR A CA 1
ATOM 764 C C . TYR A 1 92 ? 14.630 6.321 -15.614 1.00 92.44 92 TYR A C 1
ATOM 766 O O . TYR A 1 92 ? 15.459 7.177 -15.309 1.00 92.44 92 TYR A O 1
ATOM 774 N N . LYS A 1 93 ? 14.960 5.047 -15.825 1.00 93.25 93 LYS A N 1
ATOM 775 C CA . LYS A 1 93 ? 16.341 4.581 -15.783 1.00 93.25 93 LYS A CA 1
ATOM 776 C C . LYS A 1 93 ? 17.203 5.289 -16.830 1.00 93.25 93 LYS A C 1
ATOM 778 O O . LYS A 1 93 ? 18.338 5.645 -16.532 1.00 93.25 93 LYS A O 1
ATOM 783 N N . GLU A 1 94 ? 16.675 5.512 -18.032 1.00 93.50 94 GLU A N 1
ATOM 784 C CA . GLU A 1 94 ? 17.371 6.241 -19.099 1.00 93.50 94 GLU A CA 1
ATOM 785 C C . GLU A 1 94 ? 17.505 7.743 -18.807 1.00 93.50 94 GLU A C 1
ATOM 787 O O . GLU A 1 94 ? 18.538 8.334 -19.123 1.00 93.50 94 GLU A O 1
ATOM 792 N N . LEU A 1 95 ? 16.487 8.361 -18.200 1.00 91.12 95 LEU A N 1
ATOM 793 C CA . LEU A 1 95 ? 16.454 9.804 -17.934 1.00 91.12 95 LEU A CA 1
ATOM 794 C C . LEU A 1 95 ? 17.227 10.222 -16.677 1.00 91.12 95 LEU A C 1
ATOM 796 O O . LEU A 1 95 ? 17.882 11.265 -16.683 1.00 91.12 95 LEU A O 1
ATOM 800 N N . TYR A 1 96 ? 17.136 9.432 -15.606 1.00 89.06 96 TYR A N 1
ATOM 801 C CA . TYR A 1 96 ? 17.584 9.809 -14.260 1.00 89.06 96 TYR A CA 1
ATOM 802 C C . TYR A 1 96 ? 18.631 8.844 -13.677 1.00 89.06 96 TYR A C 1
ATOM 804 O O . TYR A 1 96 ? 19.373 9.204 -12.769 1.00 89.06 96 TYR A O 1
ATOM 812 N N . GLY A 1 97 ? 18.770 7.638 -14.238 1.00 89.38 97 GLY A N 1
ATOM 813 C CA . GLY A 1 97 ? 19.711 6.620 -13.766 1.00 89.38 97 GLY A CA 1
ATOM 814 C C . GLY A 1 97 ? 19.140 5.695 -12.685 1.00 89.38 97 GLY A C 1
ATOM 815 O O . GLY A 1 97 ? 17.991 5.820 -12.266 1.00 89.38 97 GLY A O 1
ATOM 816 N N . ASP A 1 98 ? 19.959 4.729 -12.248 1.00 85.94 98 ASP A N 1
ATOM 817 C CA . ASP A 1 98 ? 19.524 3.590 -11.419 1.00 85.94 98 ASP A CA 1
ATOM 818 C C . ASP A 1 98 ? 18.935 3.993 -10.059 1.00 85.94 98 ASP A C 1
ATOM 820 O O . ASP A 1 98 ? 17.921 3.452 -9.629 1.00 85.94 98 ASP A O 1
ATOM 824 N N . ILE A 1 99 ? 19.571 4.926 -9.350 1.00 80.81 99 ILE A N 1
ATOM 825 C CA . ILE A 1 99 ? 19.156 5.275 -7.984 1.00 80.81 99 ILE A CA 1
ATOM 826 C C . ILE A 1 99 ? 17.767 5.917 -8.002 1.00 80.81 99 ILE A C 1
ATOM 828 O O . ILE A 1 99 ? 16.896 5.508 -7.237 1.00 80.81 99 ILE A O 1
ATOM 832 N N . ASP A 1 100 ? 17.552 6.873 -8.901 1.00 82.88 100 ASP A N 1
ATOM 833 C CA . ASP A 1 100 ? 16.326 7.667 -8.941 1.00 82.88 100 ASP A CA 1
ATOM 834 C C . ASP A 1 100 ? 15.130 6.850 -9.438 1.00 82.88 100 ASP A C 1
ATOM 836 O O . ASP A 1 100 ? 14.046 6.925 -8.855 1.00 82.88 100 ASP A O 1
ATOM 840 N N . VAL A 1 101 ? 15.322 5.976 -10.435 1.00 85.56 101 VAL A N 1
ATOM 841 C CA . VAL A 1 101 ? 14.241 5.085 -10.884 1.00 85.56 101 VAL A CA 1
ATOM 842 C C . VAL A 1 101 ? 13.774 4.142 -9.776 1.00 85.56 101 VAL A C 1
ATOM 844 O O . VAL A 1 101 ? 12.579 3.865 -9.665 1.00 85.56 101 VAL A O 1
ATOM 847 N N . HIS A 1 102 ? 14.686 3.666 -8.924 1.00 85.00 102 HIS A N 1
ATOM 848 C CA . HIS A 1 102 ? 14.316 2.789 -7.820 1.00 85.00 102 HIS A CA 1
ATOM 849 C C . HIS A 1 102 ? 13.436 3.493 -6.783 1.00 85.00 102 HIS A C 1
ATOM 851 O O . HIS A 1 102 ? 12.586 2.834 -6.188 1.00 85.00 102 HIS A O 1
ATOM 857 N N . TYR A 1 103 ? 13.586 4.803 -6.593 1.00 83.00 103 TYR A N 1
ATOM 858 C CA . TYR A 1 103 ? 12.699 5.579 -5.723 1.00 83.00 103 TYR A CA 1
ATOM 859 C C . TYR A 1 103 ? 11.364 5.915 -6.390 1.00 83.00 103 TYR A C 1
ATOM 861 O O . TYR A 1 103 ? 10.327 5.854 -5.734 1.00 83.00 103 TYR A O 1
ATOM 869 N N . ALA A 1 104 ? 11.380 6.235 -7.684 1.00 85.69 104 ALA A N 1
ATOM 870 C CA . ALA A 1 104 ? 10.203 6.740 -8.382 1.00 85.69 104 ALA A CA 1
ATOM 871 C C . ALA A 1 104 ? 9.256 5.639 -8.886 1.00 85.69 104 ALA A C 1
ATOM 873 O O . ALA A 1 104 ? 8.039 5.749 -8.756 1.00 85.69 104 ALA A O 1
ATOM 874 N N . ALA A 1 105 ? 9.806 4.558 -9.441 1.00 90.94 105 ALA A N 1
ATOM 875 C CA . ALA A 1 105 ? 9.061 3.577 -10.227 1.00 90.94 105 ALA A CA 1
ATOM 876 C C . ALA A 1 105 ? 9.171 2.150 -9.675 1.00 90.94 105 ALA A C 1
ATOM 878 O O . ALA A 1 105 ? 9.077 1.201 -10.442 1.00 90.94 105 ALA A O 1
ATOM 879 N N . THR A 1 106 ? 9.386 1.963 -8.369 1.00 95.06 106 THR A N 1
ATOM 880 C CA . THR A 1 106 ? 9.234 0.649 -7.716 1.00 95.06 106 THR A CA 1
ATOM 881 C C . THR A 1 106 ? 8.174 0.713 -6.616 1.00 95.06 106 THR A C 1
ATOM 883 O O . THR A 1 106 ? 7.789 1.808 -6.202 1.00 95.06 106 THR A O 1
ATOM 886 N N . PRO A 1 107 ? 7.628 -0.430 -6.152 1.00 96.75 107 PRO A N 1
ATOM 887 C CA . PRO A 1 107 ? 6.589 -0.418 -5.133 1.00 96.75 107 PRO A CA 1
ATOM 888 C C . PRO A 1 107 ? 7.071 0.249 -3.850 1.00 96.75 107 PRO A C 1
ATOM 890 O O . PRO A 1 107 ? 8.096 -0.134 -3.288 1.00 96.75 107 PRO A O 1
ATOM 893 N N . ILE A 1 108 ? 6.277 1.194 -3.361 1.00 96.38 108 ILE A N 1
ATOM 894 C CA . ILE A 1 108 ? 6.554 1.934 -2.129 1.00 96.38 108 ILE A CA 1
ATOM 895 C C . ILE A 1 108 ? 5.759 1.348 -0.967 1.00 96.38 108 ILE A C 1
ATOM 897 O O . ILE A 1 108 ? 6.240 1.316 0.164 1.00 96.38 108 ILE A O 1
ATOM 901 N N . PHE A 1 109 ? 4.584 0.789 -1.268 1.00 98.00 109 PHE A N 1
ATOM 902 C CA . PHE A 1 109 ? 3.798 -0.016 -0.342 1.00 98.00 109 PHE A CA 1
ATOM 903 C C . PHE A 1 109 ? 3.506 -1.397 -0.924 1.00 98.00 109 PHE A C 1
ATOM 905 O O . PHE A 1 109 ? 3.223 -1.552 -2.116 1.00 98.00 109 PHE A O 1
ATOM 912 N N . TYR A 1 110 ? 3.529 -2.402 -0.051 1.00 98.62 110 TYR A N 1
ATOM 913 C CA . TYR A 1 110 ? 2.917 -3.700 -0.304 1.00 98.62 110 TYR A CA 1
ATOM 914 C C . TYR A 1 110 ? 1.923 -4.015 0.815 1.00 98.62 110 TYR A C 1
ATOM 916 O O . TYR A 1 110 ? 2.298 -4.072 1.984 1.00 98.62 110 TYR A O 1
ATOM 924 N N . ILE A 1 111 ? 0.655 -4.203 0.455 1.00 98.69 111 ILE A N 1
ATOM 925 C CA . ILE A 1 111 ? -0.446 -4.394 1.400 1.00 98.69 111 ILE A CA 1
ATOM 926 C C . ILE A 1 111 ? -1.076 -5.764 1.149 1.00 98.69 111 ILE A C 1
ATOM 928 O O . ILE A 1 111 ? -1.722 -5.980 0.122 1.00 98.69 111 ILE A O 1
ATOM 932 N N . ASP A 1 112 ? -0.880 -6.696 2.080 1.00 98.62 112 ASP A N 1
ATOM 933 C CA . ASP A 1 112 ? -1.447 -8.045 2.035 1.00 98.62 112 ASP A CA 1
ATOM 934 C C . ASP A 1 112 ? -2.689 -8.102 2.935 1.00 98.62 112 ASP A C 1
ATOM 936 O O . ASP A 1 112 ? -2.601 -8.318 4.146 1.00 98.62 112 ASP A O 1
ATOM 940 N N . PHE A 1 113 ? -3.865 -7.894 2.338 1.00 98.50 113 PHE A N 1
ATOM 941 C CA . PHE A 1 113 ? -5.150 -7.963 3.039 1.00 98.50 113 PHE A CA 1
ATOM 942 C C . PHE A 1 113 ? -5.516 -9.392 3.452 1.00 98.50 113 PHE A C 1
ATOM 944 O O . PHE A 1 113 ? -6.269 -9.557 4.411 1.00 98.50 113 PHE A O 1
ATOM 951 N N . ASP A 1 114 ? -4.968 -10.418 2.791 1.00 98.19 114 ASP A N 1
ATOM 952 C CA . ASP A 1 114 ? -5.210 -11.818 3.167 1.00 98.19 114 ASP A CA 1
ATOM 953 C C . ASP A 1 114 ? -4.542 -12.147 4.506 1.00 98.19 114 ASP A C 1
ATOM 955 O O . ASP A 1 114 ? -5.062 -12.938 5.295 1.00 98.19 114 ASP A O 1
ATOM 959 N N . LYS A 1 115 ? -3.390 -11.523 4.773 1.00 98.25 115 LYS A N 1
ATOM 960 C CA . LYS A 1 115 ? -2.615 -11.711 6.007 1.00 98.25 115 LYS A CA 1
ATOM 961 C C . LYS A 1 115 ? -2.718 -10.568 7.008 1.00 98.25 115 LYS A C 1
ATOM 963 O O . LYS A 1 115 ? -2.232 -10.723 8.128 1.00 98.25 115 LYS A O 1
ATOM 968 N N . ARG A 1 116 ? -3.360 -9.458 6.636 1.00 98.56 116 ARG A N 1
ATOM 969 C CA . ARG A 1 116 ? -3.411 -8.214 7.421 1.00 98.56 116 ARG A CA 1
ATOM 970 C C . ARG A 1 116 ? -2.017 -7.637 7.680 1.00 98.56 116 ARG A C 1
ATOM 972 O O . ARG A 1 116 ? -1.673 -7.275 8.807 1.00 98.56 116 ARG A O 1
ATOM 979 N N . GLU A 1 117 ? -1.201 -7.584 6.632 1.00 98.62 117 GLU A N 1
ATOM 980 C CA . GLU A 1 117 ? 0.174 -7.085 6.682 1.00 98.62 117 GLU A CA 1
ATOM 981 C C . GLU A 1 117 ? 0.319 -5.830 5.814 1.00 98.62 117 GLU A C 1
ATOM 983 O O . GLU A 1 117 ? -0.137 -5.786 4.672 1.00 98.62 117 GLU A O 1
ATOM 988 N N . PHE A 1 118 ? 0.987 -4.812 6.350 1.00 98.69 118 PHE A N 1
ATOM 989 C CA . PHE A 1 118 ? 1.369 -3.602 5.629 1.00 98.69 118 PHE A CA 1
ATOM 990 C C . PHE A 1 118 ? 2.890 -3.481 5.630 1.00 98.69 118 PHE A C 1
ATOM 992 O O . PHE A 1 118 ? 3.514 -3.393 6.688 1.00 98.69 118 PHE A O 1
ATOM 999 N N . TYR A 1 119 ? 3.494 -3.446 4.450 1.00 98.50 119 TYR A N 1
ATOM 1000 C CA . TYR A 1 119 ? 4.920 -3.214 4.268 1.00 98.50 119 TYR A CA 1
ATOM 1001 C C . TYR A 1 119 ? 5.135 -1.817 3.694 1.00 98.50 119 TYR A C 1
ATOM 1003 O O . TYR A 1 119 ? 4.725 -1.537 2.567 1.00 98.50 119 TYR A O 1
ATOM 1011 N N . SER A 1 120 ? 5.815 -0.965 4.460 1.00 97.75 120 SER A N 1
ATOM 1012 C CA . SER A 1 120 ? 6.308 0.326 3.989 1.00 97.75 120 SER A CA 1
ATOM 1013 C C . SER A 1 120 ? 7.730 0.173 3.468 1.00 97.75 120 SER A C 1
ATOM 1015 O O . SER A 1 120 ? 8.626 -0.226 4.214 1.00 97.75 120 SER A O 1
ATOM 1017 N N . PHE A 1 121 ? 7.955 0.495 2.200 1.00 96.19 121 PHE A N 1
ATOM 1018 C CA . PHE A 1 121 ? 9.291 0.640 1.618 1.00 96.19 121 PHE A CA 1
ATOM 1019 C C . PHE A 1 121 ? 9.702 2.108 1.478 1.00 96.19 121 PHE A C 1
ATOM 1021 O O . PHE A 1 121 ? 10.826 2.376 1.053 1.00 96.19 121 PHE A O 1
ATOM 1028 N N . PHE A 1 122 ? 8.821 3.033 1.865 1.00 91.88 122 PHE A N 1
ATOM 1029 C CA . PHE A 1 122 ? 9.052 4.468 1.806 1.00 91.88 122 PHE A CA 1
ATOM 1030 C C . PHE A 1 122 ? 10.260 4.859 2.658 1.00 91.88 122 PHE A C 1
ATOM 1032 O O . PHE A 1 122 ? 10.388 4.435 3.807 1.00 91.88 122 PHE A O 1
ATOM 1039 N N . THR A 1 123 ? 11.176 5.627 2.076 1.00 88.12 123 THR A N 1
ATOM 1040 C CA . THR A 1 123 ? 12.443 6.004 2.719 1.00 88.12 123 THR A CA 1
ATOM 1041 C C . THR A 1 123 ? 12.391 7.354 3.415 1.00 88.12 123 THR A C 1
ATOM 1043 O O . THR A 1 123 ? 13.295 7.670 4.188 1.00 88.12 123 THR A O 1
ATOM 1046 N N . GLU A 1 124 ? 11.353 8.148 3.162 1.00 86.50 124 GLU A N 1
ATOM 1047 C CA . GLU A 1 124 ? 11.153 9.429 3.830 1.00 86.50 124 GLU A CA 1
ATOM 1048 C C . GLU A 1 124 ? 10.351 9.274 5.136 1.00 86.50 124 GLU A C 1
ATOM 1050 O O . GLU A 1 124 ? 9.664 8.266 5.348 1.00 86.50 124 GLU A O 1
ATOM 1055 N N . PRO A 1 125 ? 10.411 10.269 6.042 1.00 83.62 125 PRO A N 1
ATOM 1056 C CA . PRO A 1 125 ? 9.612 10.260 7.258 1.00 83.62 125 PRO A CA 1
ATOM 1057 C C . PRO A 1 125 ? 8.111 10.238 6.943 1.00 83.62 125 PRO A C 1
ATOM 1059 O O . PRO A 1 125 ? 7.562 11.194 6.407 1.00 83.62 125 PRO A O 1
ATOM 1062 N N . GLY A 1 126 ? 7.436 9.161 7.337 1.00 83.81 126 GLY A N 1
ATOM 1063 C CA . GLY A 1 126 ? 5.979 9.036 7.206 1.00 83.81 126 GLY A CA 1
ATOM 1064 C C . GLY A 1 126 ? 5.372 8.044 8.192 1.00 83.81 126 GLY A C 1
ATOM 1065 O O . GLY A 1 126 ? 4.286 8.271 8.712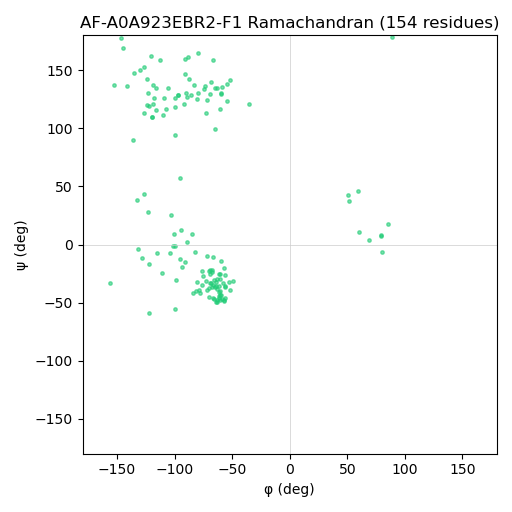 1.00 83.81 126 GLY A O 1
ATOM 1066 N N . SER A 1 127 ? 6.108 6.981 8.537 1.00 92.31 127 SER A N 1
ATOM 1067 C CA . SER A 1 127 ? 5.654 5.936 9.463 1.00 92.31 127 SER A CA 1
ATOM 1068 C C . SER A 1 127 ? 4.274 5.347 9.116 1.00 92.31 127 SER A C 1
ATOM 1070 O O . SER A 1 127 ? 3.480 5.038 10.008 1.00 92.31 127 SER A O 1
ATOM 1072 N N . TYR A 1 128 ? 3.978 5.178 7.822 1.00 95.31 128 TYR A N 1
ATOM 1073 C CA . TYR A 1 128 ? 2.705 4.633 7.332 1.00 95.31 128 TYR A CA 1
ATOM 1074 C C . TYR A 1 128 ? 2.349 3.284 7.970 1.00 95.31 128 TYR A C 1
ATOM 1076 O O . TYR A 1 128 ? 1.184 3.014 8.253 1.00 95.31 128 TYR A O 1
ATOM 1084 N N . GLU A 1 129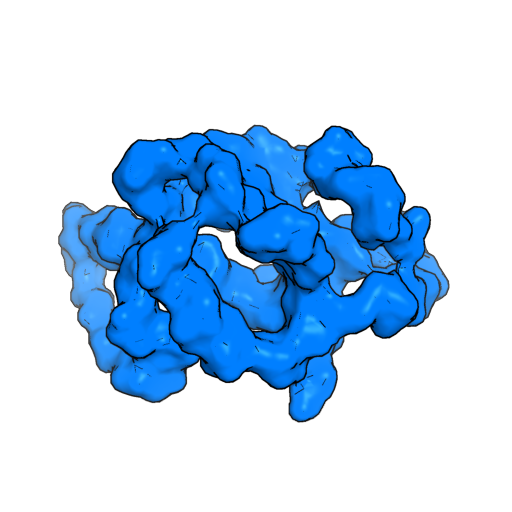 ? 3.357 2.479 8.308 1.00 96.56 129 GLU A N 1
ATOM 1085 C CA . GLU A 1 129 ? 3.215 1.208 9.015 1.00 96.56 129 GLU A CA 1
ATOM 1086 C C . GLU A 1 129 ? 2.560 1.317 10.403 1.00 96.56 129 GLU A C 1
ATOM 1088 O O . GLU A 1 129 ? 2.166 0.302 10.972 1.00 96.56 129 GLU A O 1
ATOM 1093 N N . LYS A 1 130 ? 2.438 2.523 10.969 1.00 96.31 130 LYS A N 1
ATOM 1094 C CA . LYS A 1 130 ? 1.780 2.767 12.262 1.00 96.31 130 LYS A CA 1
ATOM 1095 C C . LYS A 1 130 ? 0.305 3.136 12.122 1.00 96.31 130 LYS A C 1
ATOM 1097 O O . LYS A 1 130 ? -0.439 2.993 13.089 1.00 96.31 130 LYS A O 1
ATOM 1102 N N . TYR A 1 131 ? -0.133 3.577 10.945 1.00 96.56 131 TYR A N 1
ATOM 1103 C CA . TYR A 1 131 ? -1.520 3.968 10.683 1.00 96.56 131 TYR A CA 1
ATOM 1104 C C . TYR A 1 131 ? -2.302 2.803 10.077 1.00 96.56 131 TYR A C 1
ATOM 1106 O O . TYR A 1 131 ? -2.845 2.889 8.977 1.00 96.56 131 TYR A O 1
ATOM 1114 N N . ILE A 1 132 ? -2.329 1.686 10.803 1.00 97.62 132 ILE A N 1
ATOM 1115 C CA . ILE A 1 132 ? -2.942 0.431 10.363 1.00 97.62 132 ILE A CA 1
ATOM 1116 C C . ILE A 1 132 ? -4.178 0.079 11.206 1.00 97.62 132 ILE A C 1
ATOM 1118 O O . ILE A 1 132 ? -4.334 0.577 12.328 1.00 97.62 132 ILE A O 1
ATOM 1122 N N . PRO A 1 133 ? -5.093 -0.766 10.699 1.00 97.62 133 PRO A N 1
ATOM 1123 C CA . PRO A 1 133 ? -6.255 -1.200 11.462 1.00 97.62 133 PRO A CA 1
ATOM 1124 C C . PRO A 1 133 ? -5.851 -2.061 12.660 1.00 97.62 133 PRO A C 1
ATOM 1126 O O . PRO A 1 133 ? -4.793 -2.690 12.688 1.00 97.62 133 PRO A O 1
ATOM 1129 N N . TYR A 1 134 ? -6.731 -2.151 13.653 1.00 96.69 134 TYR A N 1
ATOM 1130 C CA . TYR A 1 134 ? -6.491 -3.028 14.795 1.00 96.69 134 TYR A CA 1
ATOM 1131 C C . TYR A 1 134 ? -6.319 -4.496 14.362 1.00 96.69 134 TYR A C 1
ATOM 1133 O O . TYR A 1 134 ? -7.094 -5.019 13.559 1.00 96.69 134 TYR A O 1
ATOM 1141 N N . GLY A 1 135 ? -5.316 -5.172 14.929 1.00 97.19 135 GLY A N 1
ATOM 1142 C CA . GLY A 1 135 ? -5.007 -6.573 14.625 1.00 97.19 135 GLY A CA 1
ATOM 1143 C C . GLY A 1 135 ? -4.234 -6.792 13.320 1.00 97.19 135 GLY A C 1
ATOM 1144 O O . GLY A 1 135 ? -4.068 -7.942 12.915 1.00 97.19 135 GLY A O 1
ATOM 1145 N N . TRP A 1 136 ? -3.778 -5.719 12.672 1.00 98.44 136 TRP A N 1
ATOM 1146 C CA . TRP A 1 136 ? -2.847 -5.768 11.548 1.00 98.44 136 TRP A CA 1
ATOM 1147 C C . TRP A 1 136 ? -1.393 -5.675 12.015 1.00 98.44 136 TRP A C 1
ATOM 1149 O O . TRP A 1 136 ? -1.108 -5.174 13.103 1.00 98.44 136 TRP A O 1
ATOM 1159 N N . ASN A 1 137 ? -0.471 -6.123 11.164 1.00 98.62 137 ASN A N 1
ATOM 1160 C CA . ASN A 1 137 ? 0.965 -5.965 11.365 1.00 98.62 137 ASN A CA 1
ATOM 1161 C C . ASN A 1 137 ? 1.536 -4.955 10.370 1.00 98.62 137 ASN A C 1
ATOM 1163 O O . ASN A 1 137 ? 1.375 -5.106 9.160 1.00 98.62 137 ASN A O 1
ATOM 1167 N N . GLY A 1 138 ? 2.233 -3.947 10.886 1.00 98.19 138 GLY A N 1
ATOM 1168 C CA . GLY A 1 138 ? 2.937 -2.948 10.093 1.00 98.19 138 GLY A CA 1
ATOM 1169 C C . GLY A 1 138 ? 4.439 -3.178 10.133 1.00 98.19 138 GLY A C 1
ATOM 1170 O O . GLY A 1 138 ? 5.016 -3.412 11.197 1.00 98.19 138 GLY A O 1
ATOM 1171 N N . TYR A 1 139 ? 5.084 -3.096 8.976 1.00 98.25 139 TYR A N 1
ATOM 1172 C CA . TYR A 1 139 ? 6.513 -3.304 8.831 1.00 98.25 139 TYR A CA 1
ATOM 1173 C C . TYR A 1 139 ? 7.170 -2.129 8.113 1.00 98.25 139 TYR A C 1
ATOM 1175 O O . TYR A 1 139 ? 7.006 -1.961 6.907 1.00 98.25 139 TYR A O 1
ATOM 1183 N N . ASP A 1 140 ? 8.010 -1.393 8.838 1.00 97.25 140 ASP A N 1
ATOM 1184 C CA . ASP A 1 140 ? 8.992 -0.502 8.227 1.00 97.25 140 ASP A CA 1
ATOM 1185 C C . ASP A 1 140 ? 10.112 -1.349 7.605 1.00 97.25 140 ASP A C 1
ATOM 1187 O O . ASP A 1 140 ? 10.844 -2.082 8.291 1.00 97.25 140 ASP A O 1
ATOM 1191 N N . LYS A 1 141 ? 10.184 -1.301 6.276 1.00 96.81 141 LYS A N 1
ATOM 1192 C CA . LYS A 1 141 ? 11.149 -1.977 5.412 1.00 96.81 141 LYS A CA 1
ATOM 1193 C C . LYS A 1 141 ? 11.710 -0.997 4.379 1.00 96.81 141 LYS A C 1
ATOM 1195 O O . LYS A 1 141 ? 11.961 -1.421 3.251 1.00 96.81 141 LYS A O 1
ATOM 1200 N N . ALA A 1 142 ? 11.948 0.258 4.767 1.00 94.25 142 ALA A N 1
ATOM 1201 C CA . ALA A 1 142 ? 12.521 1.311 3.924 1.00 94.25 142 ALA A CA 1
ATOM 1202 C C . ALA A 1 142 ? 13.579 0.788 2.926 1.00 94.25 142 ALA A C 1
ATOM 1204 O O . ALA A 1 142 ? 14.560 0.144 3.320 1.00 94.25 142 ALA A O 1
ATOM 1205 N N . GLY A 1 143 ? 13.338 1.004 1.628 1.00 92.06 143 GLY A N 1
ATOM 1206 C CA . GLY A 1 143 ? 14.223 0.619 0.520 1.00 92.06 143 GLY A CA 1
ATOM 1207 C C . GLY A 1 143 ? 14.373 -0.888 0.252 1.00 92.06 143 GLY A C 1
ATOM 1208 O O . GLY A 1 143 ? 15.171 -1.279 -0.594 1.00 92.06 143 GLY A O 1
ATOM 1209 N N . LYS A 1 144 ? 13.648 -1.769 0.956 1.00 94.62 144 LYS A N 1
ATOM 1210 C CA . LYS A 1 144 ? 13.803 -3.236 0.8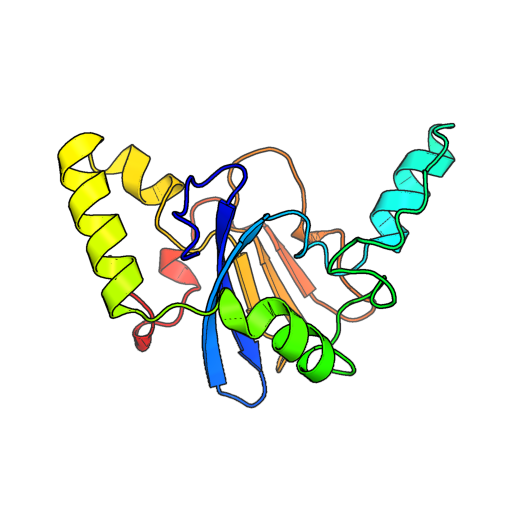52 1.00 94.62 144 LYS A CA 1
ATOM 1211 C C . LYS A 1 144 ? 12.708 -3.914 0.024 1.00 94.62 144 LYS A C 1
ATOM 1213 O O . LYS A 1 144 ? 12.466 -5.103 0.235 1.00 94.62 144 LYS A O 1
ATOM 1218 N N . TYR A 1 145 ? 12.066 -3.209 -0.909 1.00 94.88 145 TYR A N 1
ATOM 1219 C CA . TYR A 1 145 ? 10.990 -3.758 -1.751 1.00 94.88 145 TYR A CA 1
ATOM 1220 C C . TYR A 1 145 ? 11.407 -5.065 -2.449 1.00 94.88 145 TYR A C 1
ATOM 1222 O O . TYR A 1 145 ? 10.644 -6.030 -2.444 1.00 94.88 145 TYR A O 1
ATOM 1230 N N . ASP A 1 146 ? 12.653 -5.165 -2.930 1.00 94.31 146 ASP A N 1
ATOM 1231 C CA . ASP A 1 146 ? 13.153 -6.345 -3.648 1.00 94.31 146 ASP A CA 1
ATOM 1232 C C . ASP A 1 146 ? 13.135 -7.632 -2.804 1.00 94.31 146 ASP A C 1
ATOM 1234 O O . ASP A 1 146 ? 12.997 -8.738 -3.329 1.00 94.31 146 ASP A O 1
ATOM 1238 N N . LYS A 1 147 ? 13.201 -7.508 -1.476 1.00 96.44 147 LYS A N 1
ATOM 1239 C CA . LYS A 1 147 ? 13.154 -8.657 -0.567 1.00 96.44 147 LYS A CA 1
ATOM 1240 C C . LYS A 1 147 ? 11.733 -9.166 -0.305 1.00 96.44 147 LYS A C 1
ATOM 1242 O O . LYS A 1 147 ? 11.572 -10.351 -0.023 1.00 96.44 147 LYS A O 1
ATOM 1247 N N . TYR A 1 148 ? 10.736 -8.283 -0.313 1.00 97.19 148 TYR A N 1
ATOM 1248 C CA . TYR A 1 148 ? 9.389 -8.594 0.188 1.00 97.19 148 TYR A CA 1
ATOM 1249 C C . TYR A 1 148 ? 8.329 -8.662 -0.911 1.00 97.19 148 TYR A C 1
ATOM 1251 O O . TYR A 1 148 ? 7.328 -9.351 -0.732 1.00 97.19 148 TYR A O 1
ATOM 1259 N N . VAL A 1 149 ? 8.540 -7.989 -2.043 1.00 97.12 149 VAL A N 1
ATOM 1260 C CA . VAL A 1 149 ? 7.648 -8.095 -3.199 1.00 97.12 149 VAL A CA 1
ATOM 1261 C C . VAL A 1 149 ? 7.791 -9.492 -3.824 1.00 97.12 149 VAL A C 1
ATOM 1263 O O . VAL A 1 149 ? 8.920 -9.919 -4.096 1.00 97.12 149 VAL A O 1
ATOM 1266 N N . PRO A 1 150 ? 6.676 -10.208 -4.076 1.00 96.81 150 PRO A N 1
ATOM 1267 C CA . PRO A 1 150 ? 6.701 -11.512 -4.731 1.00 96.81 150 PRO A CA 1
ATOM 1268 C C . PRO A 1 150 ? 7.437 -11.478 -6.074 1.00 96.81 150 PRO A C 1
ATOM 1270 O O . PRO A 1 150 ? 7.276 -10.551 -6.868 1.00 96.81 150 PRO A O 1
ATOM 1273 N N . SER A 1 151 ? 8.247 -12.505 -6.332 1.00 95.94 151 SER A N 1
ATOM 1274 C CA . SER A 1 151 ? 9.130 -12.585 -7.504 1.00 95.94 151 SER A CA 1
ATOM 1275 C C . SER A 1 151 ? 8.405 -12.437 -8.844 1.00 95.94 151 SER A C 1
ATOM 1277 O O . SER A 1 151 ? 8.921 -11.821 -9.768 1.00 95.94 151 SER A O 1
ATOM 1279 N N . GLU A 1 152 ? 7.190 -12.966 -8.936 1.00 95.69 152 GLU A N 1
ATOM 1280 C CA . GLU A 1 152 ? 6.335 -12.957 -10.118 1.00 95.69 152 GLU A CA 1
ATOM 1281 C C . GLU A 1 152 ? 5.804 -11.559 -10.462 1.00 95.69 152 GLU A C 1
ATOM 1283 O O . GLU A 1 152 ? 5.457 -11.288 -11.619 1.00 95.69 152 GLU A O 1
ATOM 1288 N N . MET A 1 153 ? 5.787 -10.666 -9.470 1.00 97.25 153 MET A N 1
ATOM 1289 C CA . MET A 1 153 ? 5.345 -9.283 -9.612 1.00 97.25 153 MET A CA 1
ATOM 1290 C C . MET A 1 153 ? 6.493 -8.334 -9.969 1.00 97.25 153 MET A C 1
ATOM 1292 O O . MET A 1 153 ? 6.233 -7.236 -10.447 1.00 97.25 153 MET A O 1
ATOM 1296 N N . LYS A 1 154 ? 7.755 -8.754 -9.820 1.00 96.81 154 LYS A N 1
ATOM 1297 C CA . LYS A 1 154 ? 8.917 -7.915 -10.142 1.00 96.81 154 LYS A CA 1
ATOM 1298 C C . LYS A 1 154 ? 8.965 -7.573 -11.634 1.00 96.81 154 LYS A C 1
ATOM 1300 O O . LYS A 1 154 ? 8.775 -8.447 -12.484 1.00 96.81 154 LYS A O 1
ATOM 1305 N N . TYR A 1 155 ? 9.230 -6.305 -11.935 1.00 95.31 155 TYR A N 1
ATOM 1306 C CA . TYR A 1 155 ? 9.345 -5.777 -13.302 1.00 95.31 155 TYR A CA 1
ATOM 1307 C C . TYR A 1 155 ? 10.621 -4.977 -13.570 1.00 95.31 155 TYR A C 1
ATOM 1309 O O . TYR A 1 155 ? 10.899 -4.688 -14.736 1.00 95.31 155 TYR A O 1
ATOM 1317 N N . TRP A 1 156 ? 11.356 -4.633 -12.512 1.00 94.12 156 TRP A N 1
ATOM 1318 C CA . TRP A 1 156 ? 12.674 -4.010 -12.588 1.00 94.12 156 TRP A CA 1
ATOM 1319 C C . TRP A 1 156 ? 13.748 -4.977 -13.094 1.00 94.12 156 TRP A C 1
ATOM 1321 O O . TRP A 1 156 ? 13.581 -6.208 -12.915 1.00 94.12 156 TRP A O 1
#

Mean predicted aligned error: 3.74 Å

Organism: Clostridium tetanomorphum (NCBI:txid1553)

Nearest PDB structures (foldseek):
  2cu1-assembly1_A  TM=2.464E-01  e=8.169E-01  Homo sapiens
  8t0d-assembly1_A  TM=4.440E-01  e=4.125E+00  Mus musculus
  3apc-assembly1_A  TM=4.082E-01  e=4.125E+00  Homo sapiens

Sequence (156 aa):
MMLEPDGVGTVVVLIKFNNLLQYYVTDKEIWILNEEILKNAFIEKGYEIPEYEDDIRYGFSILSEKNIVSFLARVVNFKVSKEELKEYYIIYKELYGDIDVHYAATPIFYIDFDKREFYSFFTEPGSYEKYIPYGWNGYDKAGKYDKYVPSEMKYW

Secondary structure (DSSP, 8-state):
-PPPP-SSSEEEEEEEETTEEEEEEEESGGG-SBHHHHHHHHHTTT------TT-TTTT-SB--TTTHHHHHHHSGGGEE-HHHHHHHHHHHHHHH-HHHHHHHSSEEEEEETTTTEEEE---SS--GGGS--TT-EEEE-TT-HHHHS-GGG---

Solvent-accessible surface area (backbone atoms only — not comparable to full-atom values): 8842 Å² total; per-residue (Å²): 125,85,65,72,51,61,45,76,55,26,25,29,32,37,38,30,49,91,92,43,78,47,42,32,32,39,63,53,75,82,66,45,23,16,42,58,59,56,51,50,61,40,44,76,71,73,47,87,80,86,86,63,82,89,43,96,55,56,97,43,58,60,49,44,74,89,48,42,69,67,51,48,63,74,48,50,79,35,54,49,57,60,65,60,48,30,51,50,31,54,53,34,33,75,76,66,29,72,73,53,22,57,54,16,54,36,56,34,36,41,38,33,47,77,76,36,36,35,37,28,20,55,79,64,97,70,66,60,36,72,24,51,43,91,92,48,48,51,35,85,38,55,75,42,38,84,79,71,54,58,78,90,70,63,56,129